Protein AF-A0A7K3XDJ8-F1 (afdb_monomer)

Solvent-accessible surface area (backbone atoms only — not comparable to full-atom values): 9361 Å² total; per-residue (Å²): 143,84,86,84,84,82,83,82,84,80,83,82,81,81,79,80,79,79,81,78,76,81,73,59,40,68,45,70,55,95,87,50,70,37,35,38,36,49,30,76,52,29,41,38,32,32,30,33,41,32,58,22,34,58,41,41,23,57,63,93,44,73,53,40,24,39,72,94,77,34,94,82,39,12,32,39,69,45,68,34,64,54,85,82,65,64,77,69,74,61,49,50,60,50,60,35,70,29,53,75,50,76,59,74,43,35,42,35,31,32,35,57,78,30,80,86,81,25,35,28,46,36,41,35,41,30,65,72,47,76,66,36,72,47,76,47,79,46,81,40,78,72,48,100,62,93,75,91,74,39,88,36,77,50,72,35,59,119

Mean predicted aligned error: 8.78 Å

Foldseek 3Di:
DDDDDDDDDDDDDPDPDPPPPPQWFWDADPPFRKIWTDFAQWIWIFHLFLRFTQFIDRNPDTFKDHCVRDVPTGKHKDKPDCVLPPPDGDRQNGGDGFDWDGDGQKIKTKGDQDPSSQWIKIWIWGCPHHVDIDIDIDIDRNDPDDDDIDIDMDTHGD

Nearest PDB structures (foldseek):
  6cvm-assembly1_A  TM=4.993E-01  e=1.603E-02  Escherichia coli K-12
  3dym-assembly1_B  TM=5.331E-01  e=4.931E-02  Escherichia coli K-12
  3vd9-assembly1_A  TM=5.195E-01  e=4.674E-02  Escherichia coli
  3sep-assembly1_A  TM=5.136E-01  e=7.565E-02  Escherichia coli K-12
  3iap-assembly1_C  TM=4.765E-01  e=1.292E-01  Escherichia coli K-12

Structure (mmCIF, N/CA/C/O backbone):
data_AF-A0A7K3XDJ8-F1
#
_entry.id   AF-A0A7K3XDJ8-F1
#
loop_
_atom_site.group_PDB
_atom_site.id
_atom_site.type_symbol
_atom_site.label_atom_id
_atom_site.label_alt_id
_atom_site.label_comp_id
_atom_site.label_asym_id
_atom_site.label_entity_id
_atom_site.label_seq_id
_atom_site.pdbx_PDB_ins_code
_atom_site.Cartn_x
_atom_site.Cartn_y
_atom_site.Cartn_z
_atom_site.occupancy
_atom_site.B_iso_or_equiv
_atom_site.auth_seq_id
_atom_site.auth_comp_id
_atom_site.auth_asym_id
_atom_site.auth_atom_id
_atom_site.pdbx_PDB_model_num
ATOM 1 N N . MET A 1 1 ? -32.499 33.609 75.376 1.00 44.97 1 MET A N 1
ATOM 2 C CA . MET A 1 1 ? -32.600 34.491 74.194 1.00 44.97 1 MET A CA 1
ATOM 3 C C . MET A 1 1 ? -31.195 34.717 73.648 1.00 44.97 1 MET A C 1
ATOM 5 O O . MET A 1 1 ? -30.439 35.431 74.283 1.00 44.97 1 MET A O 1
ATOM 9 N N . SER A 1 2 ? -30.808 34.025 72.572 1.00 40.22 2 SER A N 1
ATOM 10 C CA . SER A 1 2 ? -29.889 34.506 71.520 1.00 40.22 2 SER A CA 1
ATOM 11 C C . SER A 1 2 ? -29.535 33.344 70.582 1.00 40.22 2 SER A C 1
ATOM 13 O O . SER A 1 2 ? -29.258 32.230 71.023 1.00 40.22 2 SER A O 1
ATOM 15 N N . ASN A 1 3 ? -29.642 33.627 69.289 1.00 42.06 3 ASN A N 1
ATOM 16 C CA . ASN A 1 3 ? -29.770 32.711 68.163 1.00 42.06 3 ASN A CA 1
ATOM 17 C C . ASN A 1 3 ? -28.442 32.057 67.757 1.00 42.06 3 ASN A C 1
ATOM 19 O O . ASN A 1 3 ? -27.427 32.737 67.637 1.00 42.06 3 ASN A O 1
ATOM 23 N N . LYS A 1 4 ? -28.472 30.763 67.413 1.00 41.00 4 LYS A N 1
ATOM 24 C CA . LYS A 1 4 ? -27.427 30.134 66.591 1.00 41.00 4 LYS A CA 1
ATOM 25 C C . LYS A 1 4 ? -27.949 29.959 65.166 1.00 41.00 4 LYS A C 1
ATOM 27 O O . LYS A 1 4 ? -28.780 29.099 64.893 1.00 41.00 4 LYS A O 1
ATOM 32 N N . LEU A 1 5 ? -27.461 30.830 64.290 1.00 39.78 5 LEU A N 1
ATOM 33 C CA . LEU A 1 5 ? -27.703 30.861 62.852 1.00 39.78 5 LEU A CA 1
ATOM 34 C C . LEU A 1 5 ? -27.012 29.647 62.200 1.00 39.78 5 LEU A C 1
ATOM 36 O O . LEU A 1 5 ? -25.795 29.499 62.304 1.00 39.78 5 LEU A O 1
ATOM 40 N N . ARG A 1 6 ? -27.776 28.754 61.562 1.00 43.88 6 ARG A N 1
ATOM 41 C CA . ARG A 1 6 ? -27.241 27.649 60.750 1.00 43.88 6 ARG A CA 1
ATOM 42 C C . ARG A 1 6 ? -27.014 28.154 59.324 1.00 43.88 6 ARG A C 1
ATOM 44 O O . ARG A 1 6 ? -27.975 28.450 58.625 1.00 43.88 6 ARG A O 1
ATOM 51 N N . PHE A 1 7 ? -25.755 28.240 58.903 1.00 39.50 7 PHE A N 1
ATOM 52 C CA . PHE A 1 7 ? -25.380 28.440 57.502 1.00 39.50 7 PHE A CA 1
ATOM 53 C C . PHE A 1 7 ? -25.383 27.080 56.787 1.00 39.50 7 PHE A C 1
ATOM 55 O O . PHE A 1 7 ? -24.564 26.217 57.095 1.00 39.50 7 PHE A O 1
ATOM 62 N N . CYS A 1 8 ? -26.302 26.883 55.841 1.00 40.94 8 CYS A N 1
ATOM 63 C CA . CYS A 1 8 ? -26.241 25.786 54.876 1.00 40.94 8 CYS A CA 1
ATOM 64 C C . CYS A 1 8 ? -25.467 26.270 53.645 1.00 40.94 8 CYS A C 1
ATOM 66 O O . CYS A 1 8 ? -25.966 27.094 52.884 1.00 40.94 8 CYS A O 1
ATOM 68 N N . PHE A 1 9 ? -24.245 25.771 53.457 1.00 37.12 9 PHE A N 1
ATOM 69 C CA . PHE A 1 9 ? -23.498 25.931 52.210 1.00 37.12 9 PHE A CA 1
ATOM 70 C C . PHE A 1 9 ? -24.034 24.920 51.189 1.00 37.12 9 PHE A C 1
ATOM 72 O O . PHE A 1 9 ? -23.857 23.715 51.355 1.00 37.12 9 PHE A O 1
ATOM 79 N N . VAL A 1 10 ? -24.703 25.405 50.144 1.00 45.12 10 VAL A N 1
ATOM 80 C CA . VAL A 1 10 ? -25.044 24.608 48.960 1.00 45.12 10 VAL A CA 1
ATOM 81 C C . VAL A 1 10 ? -23.871 24.732 47.991 1.00 45.12 10 VAL A C 1
ATOM 83 O O . VAL A 1 10 ? -23.624 25.808 47.451 1.00 45.12 10 VAL A O 1
ATOM 86 N N . TYR A 1 11 ? -23.117 23.650 47.800 1.00 41.31 11 TYR A N 1
ATOM 87 C CA . TYR A 1 11 ? -22.079 23.580 46.773 1.00 41.31 11 TYR A CA 1
ATOM 88 C C . TYR A 1 11 ? -22.735 23.322 45.413 1.00 41.31 11 TYR A C 1
ATOM 90 O O . TYR A 1 11 ? -23.277 22.246 45.172 1.00 41.31 11 TYR A O 1
ATOM 98 N N . PHE A 1 12 ? -22.690 24.315 44.526 1.00 43.41 12 PHE A N 1
ATOM 99 C CA . PHE A 1 12 ? -23.047 24.155 43.120 1.00 43.41 12 PHE A CA 1
ATOM 100 C C . PHE A 1 12 ? -21.806 23.657 42.368 1.00 43.41 12 PHE A C 1
ATOM 102 O O . PHE A 1 12 ? -20.877 24.422 42.110 1.00 43.41 12 PHE A O 1
ATOM 109 N N . LEU A 1 13 ? -21.754 22.355 42.079 1.00 44.47 13 LEU A N 1
ATOM 110 C CA . LEU A 1 13 ? -20.690 21.749 41.281 1.00 44.47 13 LEU A CA 1
ATOM 111 C C . LEU A 1 13 ? -20.993 22.015 39.794 1.00 44.47 13 LEU A C 1
ATOM 113 O O . LEU A 1 13 ? -21.794 21.313 39.183 1.00 44.47 13 LEU A O 1
ATOM 117 N N . MET A 1 14 ? -20.377 23.043 39.204 1.00 49.28 14 MET A N 1
ATOM 118 C CA . MET A 1 14 ? -20.312 23.159 37.743 1.00 49.28 14 MET A CA 1
ATOM 119 C C . MET A 1 14 ? -19.322 22.111 37.229 1.00 49.28 14 MET A C 1
ATOM 121 O O . MET A 1 14 ? -18.109 22.300 37.297 1.00 49.28 14 MET A O 1
ATOM 125 N N . GLY A 1 15 ? -19.844 20.985 36.746 1.00 48.09 15 GLY A N 1
ATOM 126 C CA . GLY A 1 15 ? -19.065 20.022 35.978 1.00 48.09 15 GLY A CA 1
ATOM 127 C C . GLY A 1 15 ? -18.691 20.636 34.633 1.00 48.09 15 GLY A C 1
ATOM 128 O O . GLY A 1 15 ? -19.537 20.765 33.754 1.00 48.09 15 GLY A O 1
ATOM 129 N N . VAL A 1 16 ? -17.429 21.031 34.478 1.00 50.38 16 VAL A N 1
ATOM 130 C CA . VAL A 1 16 ? -16.857 21.355 33.170 1.00 50.38 16 VAL A CA 1
ATOM 131 C C . VAL A 1 16 ? -16.586 20.025 32.473 1.00 50.38 16 VAL A C 1
ATOM 133 O O . VAL A 1 16 ? -15.590 19.362 32.753 1.00 50.38 16 VAL A O 1
ATOM 136 N N . THR A 1 17 ? -17.491 19.591 31.599 1.00 53.81 17 THR A N 1
ATOM 137 C CA . THR A 1 17 ? -17.198 18.505 30.663 1.00 53.81 17 THR A CA 1
ATOM 138 C C . THR A 1 17 ? -16.262 19.056 29.596 1.00 53.81 17 THR A C 1
ATOM 140 O O . THR A 1 17 ? -16.665 19.797 28.701 1.00 53.81 17 THR A O 1
ATOM 143 N N . ALA A 1 18 ? -14.975 18.733 29.714 1.00 45.88 18 ALA A N 1
ATOM 144 C CA . ALA A 1 18 ? -14.034 18.944 28.629 1.00 45.88 18 ALA A CA 1
ATOM 145 C C . ALA A 1 18 ? -14.466 18.051 27.456 1.00 45.88 18 ALA A C 1
ATOM 147 O O . ALA A 1 18 ? -14.318 16.831 27.513 1.00 45.88 18 ALA A O 1
ATOM 148 N N . LEU A 1 19 ? -15.033 18.648 26.405 1.00 43.44 19 LEU A N 1
ATOM 149 C CA . LEU A 1 19 ? -15.117 17.988 25.108 1.00 43.44 19 LEU A CA 1
ATOM 150 C C . LEU A 1 19 ? -13.685 17.849 24.581 1.00 43.44 19 LEU A C 1
ATOM 152 O O . LEU A 1 19 ? -13.137 18.773 23.984 1.00 43.44 19 LEU A O 1
ATOM 156 N N . CYS A 1 20 ? -13.060 16.702 24.837 1.00 40.31 20 CYS A N 1
ATOM 157 C CA . CYS A 1 20 ? -11.871 16.286 24.109 1.00 40.31 20 CYS A CA 1
ATOM 158 C C . CYS A 1 20 ? -12.301 15.994 22.669 1.00 40.31 20 CYS A C 1
ATOM 160 O O . CYS A 1 20 ? -12.801 14.916 22.361 1.00 40.31 20 CYS A O 1
ATOM 162 N N . THR A 1 21 ? -12.155 16.973 21.782 1.00 45.91 21 THR A N 1
ATOM 163 C CA . THR A 1 21 ? -12.226 16.725 20.344 1.00 45.91 21 THR A CA 1
ATOM 164 C C . THR A 1 21 ? -11.010 15.881 19.970 1.00 45.91 21 THR A C 1
ATOM 166 O O . THR A 1 21 ? -9.901 16.409 19.885 1.00 45.91 21 THR A O 1
ATOM 169 N N . ASN A 1 22 ? -11.198 14.572 19.787 1.00 54.44 22 ASN A N 1
ATOM 170 C CA . ASN A 1 22 ? -10.190 13.713 19.171 1.00 54.44 22 ASN A CA 1
ATOM 171 C C . ASN A 1 22 ? -10.038 14.160 17.716 1.00 54.44 22 ASN A C 1
ATOM 173 O O . ASN A 1 22 ? -10.815 13.774 16.847 1.00 54.44 22 ASN A O 1
ATOM 177 N N . THR A 1 23 ? -9.075 15.037 17.446 1.00 61.38 23 THR A N 1
ATOM 178 C CA . THR A 1 23 ? -8.699 15.351 16.071 1.00 61.38 23 THR A CA 1
ATOM 179 C C . THR A 1 23 ? -8.008 14.123 15.496 1.00 61.38 23 THR A C 1
ATOM 181 O O . THR A 1 23 ? -6.943 13.734 15.978 1.00 61.38 23 THR A O 1
ATOM 184 N N . ALA A 1 24 ? -8.631 13.514 14.491 1.00 73.88 24 ALA A N 1
ATOM 185 C CA . ALA A 1 24 ? -8.078 12.392 13.751 1.00 73.88 24 ALA A CA 1
ATOM 186 C C . ALA A 1 24 ? -6.694 12.774 13.203 1.00 73.88 24 ALA A C 1
ATOM 188 O O . ALA A 1 24 ? -6.551 13.731 12.439 1.00 73.88 24 ALA A O 1
ATOM 189 N N . THR A 1 25 ? -5.661 12.066 13.646 1.00 80.75 25 THR A N 1
ATOM 190 C CA . THR A 1 25 ? -4.266 12.278 13.247 1.00 80.75 25 THR A CA 1
ATOM 191 C C . THR A 1 25 ? -3.574 10.928 13.153 1.00 80.75 25 THR A C 1
ATOM 193 O O . THR A 1 25 ? -4.046 9.945 13.725 1.00 80.75 25 THR A O 1
ATOM 196 N N . PHE A 1 26 ? -2.466 10.878 12.421 1.00 81.19 26 PHE A N 1
ATOM 197 C CA . PHE A 1 26 ? -1.603 9.704 12.424 1.00 81.19 26 PHE A CA 1
ATOM 198 C C . PHE A 1 26 ? -0.730 9.700 13.689 1.00 81.19 26 PHE A C 1
ATOM 200 O O . PHE A 1 26 ? -0.095 10.704 14.019 1.00 81.19 26 PHE A O 1
ATOM 207 N N . GLY A 1 27 ? -0.686 8.575 14.394 1.00 79.19 27 GLY A N 1
ATOM 208 C CA . GLY A 1 27 ? 0.303 8.283 15.432 1.00 79.19 27 GLY A CA 1
ATOM 209 C C . GLY A 1 27 ? 1.340 7.285 14.919 1.00 79.19 27 GLY A C 1
ATOM 210 O O . GLY A 1 27 ? 1.045 6.526 14.001 1.00 79.19 27 GLY A O 1
ATOM 211 N N . SER A 1 28 ? 2.538 7.266 15.508 1.00 75.94 28 SER A N 1
ATOM 212 C CA . SER A 1 28 ? 3.545 6.226 15.255 1.00 75.94 28 SER A CA 1
ATOM 213 C C . SER A 1 28 ? 3.885 5.455 16.532 1.00 75.94 28 SER A C 1
ATOM 215 O O . SER A 1 28 ? 3.997 6.048 17.612 1.00 75.94 28 SER A O 1
ATOM 217 N N . ASP A 1 29 ? 4.056 4.135 16.418 1.00 65.19 29 ASP A N 1
ATOM 218 C CA . ASP A 1 29 ? 4.655 3.329 17.489 1.00 65.19 29 ASP A CA 1
ATOM 219 C C . ASP A 1 29 ? 6.180 3.562 17.509 1.00 65.19 29 ASP A C 1
ATOM 221 O O . ASP A 1 29 ? 6.821 3.795 16.486 1.00 65.19 29 ASP A O 1
ATOM 225 N N . LYS A 1 30 ? 6.787 3.538 18.698 1.00 52.47 30 LYS A N 1
ATOM 226 C CA . LYS A 1 30 ? 8.228 3.755 18.894 1.00 52.47 30 LYS A CA 1
ATOM 227 C C . LYS A 1 30 ? 9.073 2.506 18.632 1.00 52.47 30 LYS A C 1
ATOM 229 O O . LYS A 1 30 ? 10.297 2.604 18.671 1.00 52.47 30 LYS A O 1
ATOM 234 N N . THR A 1 31 ? 8.453 1.342 18.439 1.00 54.06 31 THR A N 1
ATOM 235 C CA . THR A 1 31 ? 9.156 0.047 18.390 1.00 54.06 31 THR A CA 1
ATOM 236 C C . THR A 1 31 ? 9.222 -0.584 16.996 1.00 54.06 31 THR A C 1
ATOM 238 O O . THR A 1 31 ? 10.155 -1.335 16.720 1.00 54.06 31 THR A O 1
ATOM 241 N N . THR A 1 32 ? 8.304 -0.224 16.099 1.00 59.44 32 THR A N 1
ATOM 242 C CA . THR A 1 32 ? 8.274 -0.558 14.662 1.00 59.44 32 THR A CA 1
ATOM 243 C C . THR A 1 32 ? 7.726 0.657 13.903 1.00 59.44 32 THR A C 1
ATOM 245 O O . THR A 1 32 ? 6.921 1.384 14.486 1.00 59.44 32 THR A O 1
ATOM 248 N N . PRO A 1 33 ? 8.138 0.936 12.647 1.00 84.19 33 PRO A N 1
ATOM 249 C CA . PRO A 1 33 ? 7.639 2.084 11.888 1.00 84.19 33 PRO A CA 1
ATOM 250 C C . PRO A 1 33 ? 6.223 1.799 11.356 1.00 84.19 33 PRO A C 1
ATOM 252 O O . PRO A 1 33 ? 5.968 1.758 10.153 1.00 84.19 33 PRO A O 1
ATOM 255 N N . GLU A 1 34 ? 5.303 1.537 12.278 1.00 93.56 34 GLU A N 1
ATOM 256 C CA . GLU A 1 34 ? 3.876 1.393 12.050 1.00 93.56 34 GLU A CA 1
ATOM 257 C C . GLU A 1 34 ? 3.180 2.709 12.386 1.00 93.56 34 GLU A C 1
ATOM 259 O O . GLU A 1 34 ? 3.476 3.367 13.388 1.00 93.56 34 GLU A O 1
ATOM 264 N N . PHE A 1 35 ? 2.235 3.076 11.530 1.00 94.94 35 PHE A N 1
ATOM 265 C CA . PHE A 1 35 ? 1.453 4.293 11.630 1.00 94.94 35 PHE A CA 1
ATOM 266 C C . PHE A 1 35 ? -0.004 3.925 11.827 1.00 94.94 35 PHE A C 1
ATOM 268 O O . PHE A 1 35 ? -0.584 3.204 11.016 1.00 94.94 35 PHE A O 1
ATOM 275 N N . GLU A 1 36 ? -0.591 4.426 12.902 1.00 94.75 36 GLU A N 1
ATOM 276 C CA . GLU A 1 36 ? -1.986 4.196 13.246 1.00 94.75 36 GLU A CA 1
ATOM 277 C C . GLU A 1 36 ? -2.802 5.455 12.979 1.00 94.75 36 GLU A C 1
ATOM 279 O O . GLU A 1 36 ? -2.364 6.571 13.266 1.00 94.75 36 GLU A O 1
ATOM 284 N N . VAL A 1 37 ? -4.003 5.274 12.444 1.00 92.94 37 VAL A N 1
ATOM 285 C CA . VAL A 1 37 ? -4.971 6.346 12.253 1.00 92.94 37 VAL A CA 1
ATOM 286 C C . VAL A 1 37 ? -6.335 5.949 12.782 1.00 92.94 37 VAL A C 1
ATOM 288 O O . VAL A 1 37 ? -6.827 4.850 12.529 1.00 92.94 37 VAL A O 1
ATOM 291 N N . LEU A 1 38 ? -6.939 6.896 13.496 1.00 94.00 38 LEU A N 1
ATOM 292 C CA . LEU A 1 38 ? -8.279 6.809 14.060 1.00 94.00 38 LEU A CA 1
ATOM 293 C C . LEU A 1 38 ? -9.176 7.816 13.336 1.00 94.00 38 LEU A C 1
ATOM 295 O O . LEU A 1 38 ? -8.876 9.011 13.349 1.00 94.00 38 LEU A O 1
ATOM 299 N N . SER A 1 39 ? -10.264 7.360 12.714 1.00 94.12 39 SER A N 1
ATOM 300 C CA . SER A 1 39 ? -11.273 8.236 12.097 1.00 94.12 39 SER A CA 1
ATOM 301 C C . SER A 1 39 ? -12.674 7.664 12.296 1.00 94.12 39 SER A C 1
ATOM 303 O O . SER A 1 39 ? -13.054 6.716 11.614 1.00 94.12 39 SER A O 1
ATOM 305 N N . GLY A 1 40 ? -13.436 8.246 13.227 1.00 94.50 40 GLY A N 1
ATOM 306 C CA . GLY A 1 40 ? -14.718 7.695 13.677 1.00 94.50 40 GLY A CA 1
ATOM 307 C C . GLY A 1 40 ? -14.541 6.286 14.255 1.00 94.50 40 GLY A C 1
ATOM 308 O O . GLY A 1 40 ? -13.760 6.101 15.185 1.00 94.50 40 GLY A O 1
ATOM 309 N N . ASP A 1 41 ? -15.224 5.306 13.673 1.00 96.38 41 ASP A N 1
ATOM 310 C CA . ASP A 1 41 ? -15.150 3.882 14.011 1.00 96.38 41 ASP A CA 1
ATOM 311 C C . ASP A 1 41 ? -13.995 3.154 13.299 1.00 96.38 41 ASP A C 1
ATOM 313 O O . ASP A 1 41 ? -13.814 1.952 13.495 1.00 96.38 41 ASP A O 1
ATOM 317 N N . ILE A 1 42 ? -13.232 3.836 12.437 1.00 97.12 42 ILE A N 1
ATOM 318 C CA . ILE A 1 42 ? -12.104 3.229 11.725 1.00 97.12 42 ILE A CA 1
ATOM 319 C C . ILE A 1 42 ? -10.830 3.294 12.561 1.00 97.12 42 ILE A C 1
ATOM 321 O O . ILE A 1 42 ? -10.411 4.375 12.984 1.00 97.12 42 ILE A O 1
ATOM 325 N N . VAL A 1 43 ? -10.154 2.148 12.662 1.00 97.06 43 VAL A N 1
ATOM 326 C CA . VAL A 1 43 ? -8.742 2.047 13.054 1.00 97.06 43 VAL A CA 1
ATOM 327 C C . VAL A 1 43 ? -7.970 1.415 11.902 1.00 97.06 43 VAL A C 1
ATOM 329 O O . VAL A 1 43 ? -8.211 0.259 11.561 1.00 97.06 43 VAL A O 1
ATOM 332 N N . MET A 1 44 ? -7.039 2.145 11.291 1.00 97.75 44 MET A N 1
ATOM 333 C CA . MET A 1 44 ? -6.167 1.609 10.239 1.00 97.75 44 MET A CA 1
ATOM 334 C C . MET A 1 44 ? -4.711 1.668 10.690 1.00 97.75 44 MET A C 1
ATOM 336 O O . MET A 1 44 ? -4.272 2.678 11.237 1.00 97.75 44 MET A O 1
ATOM 340 N N . LYS A 1 45 ? -3.957 0.597 10.427 1.00 97.62 45 LYS A N 1
ATOM 341 C CA . LYS A 1 45 ? -2.513 0.530 10.669 1.00 97.62 45 LYS A CA 1
ATOM 342 C C . LYS A 1 45 ? -1.759 0.302 9.372 1.00 97.62 45 LYS A C 1
ATOM 344 O O . LYS A 1 45 ? -2.120 -0.577 8.587 1.00 97.62 45 LYS A O 1
ATOM 349 N N . ILE A 1 46 ? -0.699 1.073 9.168 1.00 98.00 46 ILE A N 1
ATOM 350 C CA . ILE A 1 46 ? 0.115 1.067 7.954 1.00 98.00 46 ILE A CA 1
ATOM 351 C C . ILE A 1 46 ? 1.574 0.862 8.353 1.00 98.00 46 ILE A C 1
ATOM 353 O O . ILE A 1 46 ? 2.112 1.627 9.147 1.00 98.00 46 ILE A O 1
ATOM 357 N N . SER A 1 47 ? 2.227 -0.150 7.794 1.00 97.06 47 SER A N 1
ATOM 358 C CA . SER A 1 47 ? 3.663 -0.365 7.969 1.00 97.06 47 SER A CA 1
ATOM 359 C C . SER A 1 47 ? 4.452 0.475 6.968 1.00 97.06 47 SER A C 1
ATOM 361 O O . SER A 1 47 ? 4.108 0.498 5.786 1.00 97.06 47 SER A O 1
ATOM 363 N N . ALA A 1 48 ? 5.549 1.102 7.400 1.00 96.56 48 ALA A N 1
ATOM 364 C CA . ALA A 1 48 ? 6.506 1.713 6.478 1.00 96.56 48 ALA A CA 1
ATOM 365 C C . ALA A 1 48 ? 7.141 0.687 5.527 1.00 96.56 48 ALA A C 1
ATOM 367 O O . ALA A 1 48 ? 7.584 1.059 4.444 1.00 96.56 48 ALA A O 1
ATOM 368 N N . SER A 1 49 ? 7.161 -0.604 5.877 1.00 96.25 49 SER A N 1
ATOM 369 C CA . SER A 1 49 ? 7.574 -1.666 4.958 1.00 96.25 49 SER A CA 1
ATOM 370 C C . SER A 1 49 ? 6.553 -1.807 3.830 1.00 96.25 49 SER A C 1
ATOM 372 O O . SER A 1 49 ? 5.417 -2.240 4.037 1.00 96.25 49 SER A O 1
ATOM 374 N N . GLY A 1 50 ? 6.952 -1.386 2.630 1.00 96.62 50 GLY A N 1
ATOM 375 C CA . GLY A 1 50 ? 6.111 -1.402 1.438 1.00 96.62 50 GLY A CA 1
ATOM 376 C C . GLY A 1 50 ? 4.933 -0.433 1.460 1.00 96.62 50 GLY A C 1
ATOM 377 O O . GLY A 1 50 ? 4.136 -0.455 0.525 1.00 96.62 50 GLY A O 1
ATOM 378 N N . GLY A 1 51 ? 4.743 0.360 2.520 1.00 97.31 51 GLY A N 1
ATOM 379 C CA . GLY A 1 51 ? 3.494 1.089 2.750 1.00 97.31 51 GLY A CA 1
ATOM 380 C C . GLY A 1 51 ? 2.271 0.166 2.757 1.00 97.31 51 GLY A C 1
ATOM 381 O O . GLY A 1 51 ? 1.276 0.450 2.084 1.00 97.31 51 GLY A O 1
ATOM 382 N N . ARG A 1 52 ? 2.387 -0.998 3.411 1.00 97.94 52 ARG A N 1
ATOM 383 C CA . ARG A 1 52 ? 1.335 -2.023 3.488 1.00 97.94 52 ARG A CA 1
ATOM 384 C C . ARG A 1 52 ? 0.333 -1.668 4.582 1.00 97.94 52 ARG A C 1
ATOM 386 O O . ARG A 1 52 ? 0.730 -1.391 5.711 1.00 97.94 52 ARG A O 1
ATOM 393 N N . ILE A 1 53 ? -0.962 -1.746 4.281 1.00 98.38 53 ILE A N 1
ATOM 394 C CA . ILE A 1 53 ? -2.007 -1.695 5.309 1.00 98.38 53 ILE A CA 1
ATOM 395 C C . ILE A 1 53 ? -2.031 -3.059 5.993 1.00 98.38 53 ILE A C 1
ATOM 397 O O . ILE A 1 53 ? -2.343 -4.069 5.362 1.00 98.38 53 ILE A O 1
ATOM 401 N N . ILE A 1 54 ? -1.664 -3.090 7.269 1.00 97.69 54 ILE A N 1
ATOM 402 C CA . ILE A 1 54 ? -1.510 -4.325 8.051 1.00 97.69 54 ILE A CA 1
ATOM 403 C C . ILE A 1 54 ? -2.733 -4.627 8.925 1.00 97.69 54 ILE A C 1
ATOM 405 O O . ILE A 1 54 ? -2.930 -5.771 9.315 1.00 97.69 54 ILE A O 1
ATOM 409 N N . SER A 1 55 ? -3.573 -3.626 9.196 1.00 97.75 55 SER A N 1
ATOM 410 C CA . SER A 1 55 ? -4.852 -3.781 9.897 1.00 97.75 55 SER A CA 1
ATOM 411 C C . SER A 1 55 ? -5.829 -2.707 9.429 1.00 97.75 55 SER A C 1
ATOM 413 O O . SER A 1 55 ? -5.436 -1.557 9.206 1.00 97.75 55 SER A O 1
ATOM 415 N N . PHE A 1 56 ? -7.095 -3.084 9.267 1.00 98.00 56 PHE A N 1
ATOM 416 C CA . PHE A 1 56 ? -8.194 -2.163 9.017 1.00 98.00 56 PHE A CA 1
ATOM 417 C C . PHE A 1 56 ? -9.430 -2.656 9.765 1.00 98.00 56 PHE A C 1
ATOM 419 O O . PHE A 1 56 ? -10.077 -3.629 9.371 1.00 98.00 56 PHE A O 1
ATOM 426 N N . LYS A 1 57 ? -9.759 -1.961 10.851 1.00 98.19 57 LYS A N 1
ATOM 427 C CA . LYS A 1 57 ? -10.911 -2.262 11.690 1.00 98.19 57 LYS A CA 1
ATOM 428 C C . LYS A 1 57 ? -12.028 -1.263 11.472 1.00 98.19 57 LYS A C 1
ATOM 430 O O . LYS A 1 57 ? -11.770 -0.070 11.317 1.00 98.19 57 LYS A O 1
ATOM 435 N N . TYR A 1 58 ? -13.256 -1.763 11.536 1.00 97.00 58 TYR A N 1
ATOM 436 C CA . TYR A 1 58 ? -14.461 -0.957 11.689 1.00 97.00 58 TYR A CA 1
ATOM 437 C C . TYR A 1 58 ? -15.161 -1.367 12.991 1.00 97.00 58 TYR A C 1
ATOM 439 O O . TYR A 1 58 ? -15.598 -2.514 13.143 1.00 97.00 58 TYR A O 1
ATOM 447 N N . GLY A 1 59 ? -15.194 -0.455 13.963 1.00 96.19 59 GLY A N 1
ATOM 448 C CA . GLY A 1 59 ? -15.471 -0.781 15.359 1.00 96.19 59 GLY A CA 1
ATOM 449 C C . GLY A 1 59 ? -14.453 -1.799 15.886 1.00 96.19 59 GLY A C 1
ATOM 450 O O . GLY A 1 59 ? -13.245 -1.630 15.737 1.00 96.19 59 GLY A O 1
ATOM 451 N N . GLU A 1 60 ? -14.943 -2.904 16.448 1.00 95.62 60 GLU A N 1
ATOM 452 C CA . GLU A 1 60 ? -14.102 -3.984 16.992 1.00 95.62 60 GLU A CA 1
ATOM 453 C C . GLU A 1 60 ? -13.731 -5.066 15.959 1.00 95.62 60 GLU A C 1
ATOM 455 O O . GLU A 1 60 ? -13.017 -6.017 16.280 1.00 95.62 60 GLU A O 1
ATOM 460 N N . THR A 1 61 ? -14.224 -4.959 14.720 1.00 97.38 61 THR A N 1
ATOM 461 C CA . THR A 1 61 ? -14.078 -6.016 13.707 1.00 97.38 61 THR A CA 1
ATOM 462 C C . THR A 1 61 ? -12.879 -5.749 12.810 1.00 97.38 61 THR A 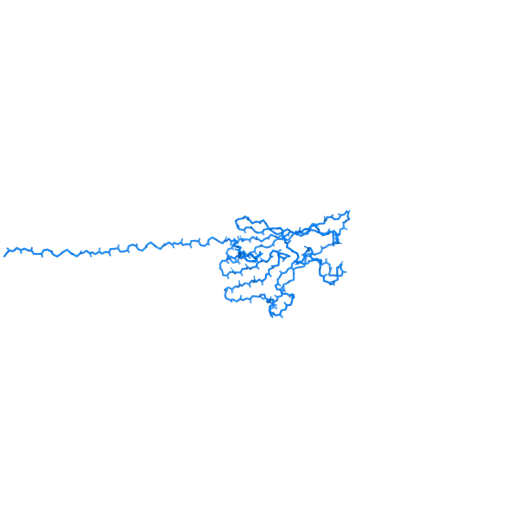C 1
ATOM 464 O O . THR A 1 61 ? -12.846 -4.727 12.130 1.00 97.38 61 THR A O 1
ATOM 467 N N . GLU A 1 62 ? -11.928 -6.683 12.771 1.00 97.94 62 GLU A N 1
ATOM 468 C CA . GLU A 1 62 ? -10.854 -6.702 11.773 1.00 97.94 62 GLU A CA 1
ATOM 469 C C . GLU A 1 62 ? -11.387 -7.199 10.426 1.00 97.94 62 GLU A C 1
ATOM 471 O O . GLU A 1 62 ? -12.063 -8.225 10.362 1.00 97.94 62 GLU A O 1
ATOM 476 N N . ILE A 1 63 ? -11.095 -6.453 9.361 1.00 97.75 63 ILE A N 1
ATOM 477 C CA . ILE A 1 63 ? -11.573 -6.752 8.005 1.00 97.75 63 ILE A CA 1
ATOM 478 C C . ILE A 1 63 ? -10.480 -7.436 7.177 1.00 97.75 63 ILE A C 1
ATOM 480 O O . ILE A 1 63 ? -10.795 -8.171 6.243 1.00 97.75 63 ILE A O 1
ATOM 484 N N . LEU A 1 64 ? -9.202 -7.207 7.494 1.00 98.19 64 LEU A N 1
ATOM 485 C CA . LEU A 1 64 ? -8.089 -7.769 6.733 1.00 98.19 64 LEU A CA 1
ATOM 486 C C . LEU A 1 64 ? -7.605 -9.083 7.338 1.00 98.19 64 LEU A C 1
ATOM 488 O O . LEU A 1 64 ? -7.458 -9.196 8.554 1.00 98.19 64 LEU A O 1
ATOM 492 N N . THR A 1 65 ? -7.246 -10.043 6.485 1.00 98.00 65 THR A N 1
ATOM 493 C CA . THR A 1 65 ? -6.478 -11.223 6.910 1.00 98.00 65 THR A CA 1
ATOM 494 C C . THR A 1 65 ? -5.207 -10.763 7.618 1.00 98.00 65 THR A C 1
ATOM 496 O O . THR A 1 65 ? -4.502 -9.891 7.096 1.00 98.00 65 THR A O 1
ATOM 499 N N . GLN A 1 66 ? -4.907 -11.344 8.781 1.00 96.88 66 GLN A N 1
ATOM 500 C CA . GLN A 1 66 ? -3.755 -10.971 9.604 1.00 96.88 66 GLN A CA 1
ATOM 501 C C . GLN A 1 66 ? -2.518 -11.833 9.314 1.00 96.88 66 GLN A C 1
ATOM 503 O O . GLN A 1 66 ? -2.596 -12.927 8.752 1.00 96.88 66 GLN A O 1
ATOM 508 N N . SER A 1 67 ? -1.343 -11.355 9.730 1.00 94.75 67 SER A N 1
ATOM 509 C CA . SER A 1 67 ? -0.060 -12.053 9.530 1.00 94.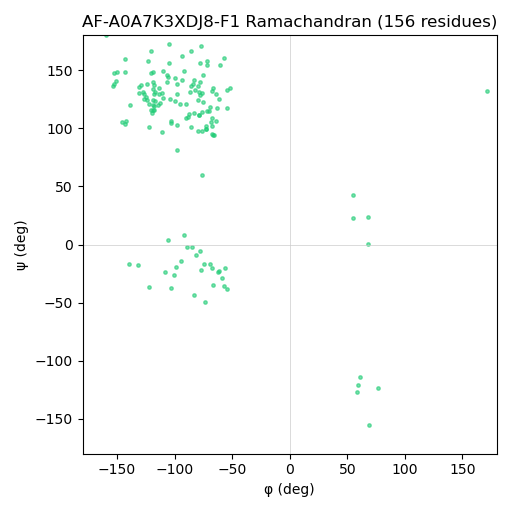75 67 SER A CA 1
ATOM 510 C C . SER A 1 67 ? 0.023 -13.414 10.226 1.00 94.75 67 SER A C 1
ATOM 512 O O . SER A 1 67 ? 0.781 -14.282 9.799 1.00 94.75 67 SER A O 1
ATOM 514 N N . SER A 1 68 ? -0.775 -13.627 11.275 1.00 95.06 68 SER A N 1
ATOM 515 C CA . SER A 1 68 ? -0.927 -14.923 11.942 1.00 95.06 68 SER A CA 1
ATOM 516 C C . SER A 1 68 ? -1.659 -15.967 11.093 1.00 95.06 68 SER A C 1
ATOM 518 O O . SER A 1 68 ? -1.601 -17.150 11.417 1.00 95.06 68 SER A O 1
ATOM 520 N N . GLU A 1 69 ? -2.366 -15.543 10.045 1.00 94.69 69 GLU A N 1
ATOM 521 C CA . GLU A 1 69 ? -3.193 -16.405 9.196 1.00 94.69 69 GLU A CA 1
ATOM 522 C C . GLU A 1 69 ? -2.518 -16.717 7.855 1.00 94.69 69 GLU A C 1
ATOM 524 O O . GLU A 1 69 ? -2.634 -17.835 7.354 1.00 94.69 69 GLU A O 1
ATOM 529 N N . HIS A 1 70 ? -1.801 -15.752 7.264 1.00 93.44 70 HIS A N 1
ATOM 530 C CA . HIS A 1 70 ? -1.157 -15.922 5.960 1.00 93.44 70 HIS A CA 1
ATOM 531 C C . HIS A 1 70 ? 0.089 -15.034 5.794 1.00 93.44 70 HIS A C 1
ATOM 533 O O . HIS A 1 70 ? 0.131 -13.907 6.277 1.00 93.44 70 HIS A O 1
ATOM 539 N N . GLU A 1 71 ? 1.099 -15.500 5.049 1.00 89.44 71 GLU A N 1
ATOM 540 C CA . GLU A 1 71 ? 2.327 -14.720 4.790 1.00 89.44 71 GLU A CA 1
ATOM 541 C C . GLU A 1 71 ? 2.067 -13.469 3.930 1.00 89.44 71 GLU A C 1
ATOM 543 O O . GLU A 1 71 ? 2.644 -12.403 4.144 1.00 89.44 71 GLU A O 1
ATOM 548 N N . ASN A 1 72 ? 1.133 -13.576 2.982 1.00 89.06 72 ASN A N 1
ATOM 549 C CA . ASN A 1 72 ? 0.622 -12.456 2.201 1.00 89.06 72 ASN A CA 1
ATOM 550 C C . ASN A 1 72 ? -0.693 -11.990 2.821 1.00 89.06 72 ASN A C 1
ATOM 552 O O . ASN A 1 72 ? -1.759 -12.406 2.369 1.00 89.06 72 ASN A O 1
ATOM 556 N N . PHE A 1 73 ? -0.589 -11.190 3.876 1.00 96.00 73 PHE A N 1
ATOM 557 C CA . PHE A 1 73 ? -1.700 -10.610 4.630 1.00 96.00 73 PHE A CA 1
ATOM 558 C C . PHE A 1 73 ? -1.885 -9.119 4.306 1.00 96.00 73 PHE A C 1
ATOM 560 O O . PHE A 1 73 ? -1.052 -8.516 3.618 1.00 96.00 73 PHE A O 1
ATOM 567 N N . GLY A 1 74 ? -2.960 -8.519 4.820 1.00 97.81 74 GLY A N 1
ATOM 568 C CA . GLY A 1 74 ? -3.215 -7.086 4.683 1.00 97.81 74 GLY A CA 1
ATOM 569 C C . GLY A 1 74 ? -3.554 -6.629 3.258 1.00 97.81 74 GLY A C 1
ATOM 570 O O . GLY A 1 74 ? -4.046 -7.401 2.427 1.00 97.81 74 GLY A O 1
ATOM 571 N N . SER A 1 75 ? -3.284 -5.350 2.983 1.00 98.44 75 SER A N 1
ATOM 572 C CA . SER A 1 75 ? -3.526 -4.694 1.693 1.00 98.44 75 SER A CA 1
ATOM 573 C C . SER A 1 75 ? -2.275 -3.987 1.174 1.00 98.44 75 SER A C 1
ATOM 575 O O . SER A 1 75 ? -1.610 -3.260 1.915 1.00 98.44 75 SER A O 1
ATOM 577 N N . THR A 1 76 ? -1.925 -4.212 -0.093 1.00 97.62 76 THR A N 1
ATOM 578 C CA . THR A 1 76 ? -0.772 -3.563 -0.732 1.00 97.62 76 THR A CA 1
ATOM 579 C C . THR A 1 76 ? -0.983 -3.369 -2.232 1.00 97.62 76 THR A C 1
ATOM 581 O O . THR A 1 76 ? -1.597 -4.205 -2.896 1.00 97.62 76 THR A O 1
ATOM 584 N N . LEU A 1 77 ? -0.405 -2.294 -2.768 1.00 98.25 77 LEU A N 1
ATOM 585 C CA . LEU A 1 77 ? -0.301 -2.026 -4.198 1.00 98.25 77 LEU A CA 1
ATOM 586 C C . LEU A 1 77 ? 0.820 -2.847 -4.842 1.00 98.25 77 LEU A C 1
ATOM 588 O O . LEU A 1 77 ? 1.980 -2.729 -4.444 1.00 98.25 77 LEU A O 1
ATOM 592 N N . TRP A 1 78 ? 0.492 -3.549 -5.922 1.00 97.94 78 TRP A N 1
ATOM 593 C CA . TRP A 1 78 ? 1.436 -4.120 -6.879 1.00 97.94 78 TRP A CA 1
ATOM 594 C C . TRP A 1 78 ? 1.207 -3.567 -8.290 1.00 97.94 78 TRP A C 1
ATOM 596 O O . TRP A 1 78 ? 0.184 -2.948 -8.589 1.00 97.94 78 TRP A O 1
ATOM 606 N N . THR A 1 79 ? 2.179 -3.796 -9.176 1.00 97.75 79 THR A N 1
ATOM 607 C CA . THR A 1 79 ? 2.003 -3.532 -10.610 1.00 97.75 79 THR A CA 1
ATOM 608 C C . THR A 1 79 ? 1.304 -4.709 -11.290 1.00 97.75 79 THR A C 1
ATOM 610 O O . THR A 1 79 ? 1.579 -5.872 -10.985 1.00 97.75 79 THR A O 1
ATOM 613 N N . ALA A 1 80 ? 0.417 -4.406 -12.236 1.00 97.31 80 ALA A N 1
ATOM 614 C CA . ALA A 1 80 ? -0.178 -5.378 -13.147 1.00 97.31 80 ALA A CA 1
ATOM 615 C C . ALA A 1 80 ? 0.340 -5.194 -14.588 1.00 97.31 80 ALA A C 1
ATOM 617 O O . ALA A 1 80 ? 0.572 -4.049 -14.995 1.00 97.31 80 ALA A O 1
ATOM 618 N N . PRO A 1 81 ? 0.422 -6.288 -15.375 1.00 96.81 81 PRO A N 1
ATOM 619 C CA . PRO A 1 81 ? 0.130 -7.675 -14.984 1.00 96.81 81 PRO A CA 1
ATOM 620 C C . PRO A 1 81 ? 1.267 -8.324 -14.170 1.00 96.81 81 PRO A C 1
ATOM 622 O O . PRO A 1 81 ? 2.429 -7.958 -14.303 1.00 96.81 81 PRO A O 1
ATOM 625 N N . GLN A 1 82 ? 0.950 -9.347 -13.363 1.00 96.56 82 GLN A N 1
ATOM 626 C CA . GLN A 1 82 ? 1.960 -10.078 -12.576 1.00 96.56 82 GLN A CA 1
ATOM 627 C C . GLN A 1 82 ? 3.051 -10.730 -13.442 1.00 96.56 82 GLN A C 1
ATOM 629 O O . GLN A 1 82 ? 4.188 -10.895 -13.000 1.00 96.56 82 GLN A O 1
ATOM 634 N N . SER A 1 83 ? 2.729 -11.093 -14.686 1.00 96.31 83 SER A N 1
ATOM 635 C CA . SER A 1 83 ? 3.678 -11.698 -15.628 1.00 96.31 83 SER A CA 1
ATOM 636 C C . SER A 1 83 ? 4.936 -10.859 -15.867 1.00 96.31 83 SER A C 1
ATOM 638 O O . SER A 1 83 ? 5.945 -11.416 -16.288 1.00 96.31 83 SER A O 1
ATOM 640 N N . ASP A 1 84 ? 4.898 -9.556 -15.577 1.00 95.12 84 ASP A N 1
ATOM 641 C CA . ASP A 1 84 ? 6.029 -8.645 -15.769 1.00 95.12 84 ASP A CA 1
ATOM 642 C C . ASP A 1 84 ? 7.134 -8.821 -14.713 1.00 95.12 84 ASP A C 1
ATOM 644 O O . ASP A 1 84 ? 8.258 -8.358 -14.910 1.00 95.12 84 ASP A O 1
ATOM 648 N N . TRP A 1 85 ? 6.834 -9.483 -13.591 1.00 94.94 85 TRP A N 1
ATOM 649 C CA . TRP A 1 85 ? 7.758 -9.633 -12.461 1.00 94.94 85 TRP A CA 1
ATOM 650 C C . TRP A 1 85 ? 7.757 -11.024 -11.811 1.00 94.94 85 TRP A C 1
ATOM 652 O O . TRP A 1 85 ? 8.723 -11.384 -11.141 1.00 94.94 85 TRP A O 1
ATOM 662 N N . GLY A 1 86 ? 6.734 -11.847 -12.050 1.00 95.06 86 GLY A N 1
ATOM 663 C CA . GLY A 1 86 ? 6.689 -13.235 -11.594 1.00 95.06 86 GLY A CA 1
ATOM 664 C C . GLY A 1 86 ? 6.368 -13.370 -10.105 1.00 95.06 86 GLY A C 1
ATOM 665 O O . GLY A 1 86 ? 5.305 -12.953 -9.657 1.00 95.06 86 GLY A O 1
ATOM 666 N N . TRP A 1 87 ? 7.236 -14.037 -9.345 1.00 93.75 87 TRP A N 1
ATOM 667 C CA . TRP A 1 87 ? 7.147 -14.132 -7.885 1.00 93.75 87 TRP A CA 1
ATOM 668 C C . TRP A 1 87 ? 8.548 -14.364 -7.300 1.00 93.75 87 TRP A C 1
ATOM 670 O O . TRP A 1 87 ? 9.274 -15.209 -7.835 1.00 93.75 87 TRP A O 1
ATOM 680 N N . PRO A 1 88 ? 8.943 -13.680 -6.210 1.00 94.31 88 PRO A N 1
ATOM 681 C CA . PRO A 1 88 ? 8.187 -12.680 -5.441 1.00 94.31 88 PRO A CA 1
ATOM 682 C C . PRO A 1 88 ?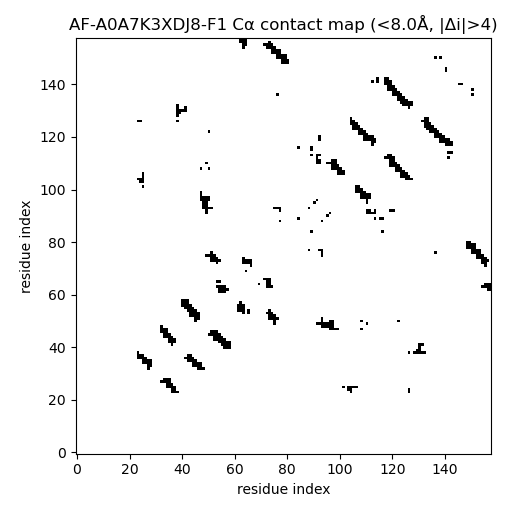 8.128 -11.292 -6.119 1.00 94.31 88 PRO A C 1
ATOM 684 O O . PRO A 1 88 ? 8.842 -11.066 -7.099 1.00 94.31 88 PRO A O 1
ATOM 687 N N . PRO A 1 89 ? 7.307 -10.350 -5.608 1.00 95.81 89 PRO A N 1
ATOM 688 C CA . PRO A 1 89 ? 7.355 -8.945 -6.018 1.00 95.81 89 PRO A CA 1
ATOM 689 C C . PRO A 1 89 ? 8.743 -8.317 -5.810 1.00 95.81 89 PRO A C 1
ATOM 691 O O . PRO A 1 89 ? 9.554 -8.790 -5.008 1.00 95.81 89 PRO A O 1
ATOM 694 N N . PHE A 1 90 ? 9.023 -7.207 -6.499 1.00 97.69 90 PHE A N 1
ATOM 695 C CA . PHE A 1 90 ? 10.262 -6.458 -6.282 1.00 97.69 90 PHE A CA 1
ATOM 696 C C . PHE A 1 90 ? 10.310 -5.904 -4.855 1.00 97.69 90 PHE A C 1
ATOM 698 O O . PHE A 1 90 ? 9.498 -5.059 -4.488 1.00 97.69 90 PHE A O 1
ATOM 705 N N . ALA A 1 91 ? 11.294 -6.342 -4.066 1.00 97.62 91 ALA A N 1
ATOM 706 C CA . ALA A 1 91 ? 11.401 -5.999 -2.645 1.00 97.62 91 ALA A CA 1
ATOM 707 C C . ALA A 1 91 ? 11.388 -4.483 -2.376 1.00 97.62 91 ALA A C 1
ATOM 709 O O . ALA A 1 91 ? 10.750 -4.047 -1.423 1.00 97.62 91 ALA A O 1
ATOM 710 N N . VAL A 1 92 ? 12.028 -3.684 -3.239 1.00 98.44 92 VAL A N 1
ATOM 711 C CA . VAL A 1 92 ? 12.038 -2.210 -3.153 1.00 98.44 92 VAL A CA 1
ATOM 712 C C . VAL A 1 92 ? 10.619 -1.630 -3.173 1.00 98.44 92 VAL A C 1
ATOM 714 O O . VAL A 1 92 ? 10.342 -0.658 -2.480 1.00 98.44 92 VAL A O 1
ATOM 717 N N . LEU A 1 93 ? 9.714 -2.245 -3.937 1.00 98.31 93 LEU A N 1
ATOM 718 C CA . LEU A 1 93 ? 8.334 -1.798 -4.094 1.00 98.31 93 LEU A CA 1
ATOM 719 C C . LEU A 1 93 ? 7.351 -2.491 -3.135 1.00 98.31 93 LEU A C 1
ATOM 721 O O . LEU A 1 93 ? 6.237 -2.000 -2.996 1.00 98.31 93 LEU A O 1
ATOM 725 N N . ASP A 1 94 ? 7.712 -3.591 -2.466 1.00 97.62 94 ASP A N 1
ATOM 726 C CA . ASP A 1 94 ? 6.757 -4.379 -1.658 1.00 97.62 94 ASP A CA 1
ATOM 727 C C . ASP A 1 94 ? 7.119 -4.552 -0.178 1.00 97.62 94 ASP A C 1
ATOM 729 O O . ASP A 1 94 ? 6.219 -4.563 0.657 1.00 97.62 94 ASP A O 1
ATOM 733 N N . SER A 1 95 ? 8.397 -4.709 0.171 1.00 95.81 95 SER A N 1
ATOM 734 C CA . SER A 1 95 ? 8.783 -5.158 1.519 1.00 95.81 95 SER A CA 1
ATOM 735 C C . SER A 1 95 ? 9.880 -4.327 2.180 1.00 95.81 95 SER A C 1
ATOM 737 O O . SER A 1 95 ? 10.064 -4.418 3.392 1.00 95.81 95 SER A O 1
ATOM 739 N N . MET A 1 96 ? 10.631 -3.535 1.413 1.00 97.44 96 MET A N 1
ATOM 740 C CA . MET A 1 96 ? 11.604 -2.592 1.964 1.00 97.44 96 MET A 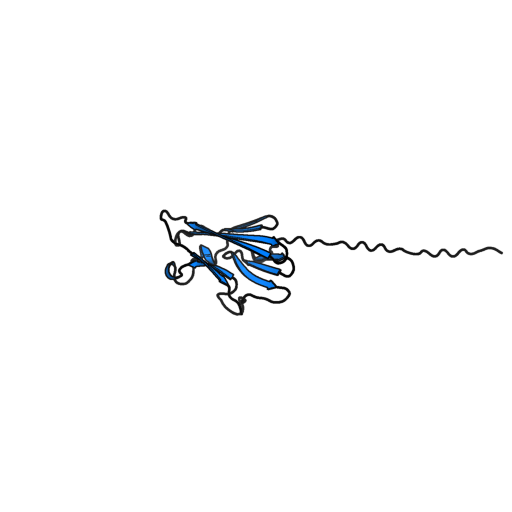CA 1
ATOM 741 C C . MET A 1 96 ? 10.906 -1.406 2.631 1.00 97.44 96 MET A C 1
ATOM 743 O O . MET A 1 96 ? 9.765 -1.076 2.312 1.00 97.44 96 MET A O 1
ATOM 747 N N . GLU A 1 97 ? 11.595 -0.781 3.580 1.00 97.25 97 GLU A N 1
ATOM 748 C CA . GLU A 1 97 ? 11.105 0.404 4.280 1.00 97.25 97 GLU A CA 1
ATOM 749 C C . GLU A 1 97 ? 11.02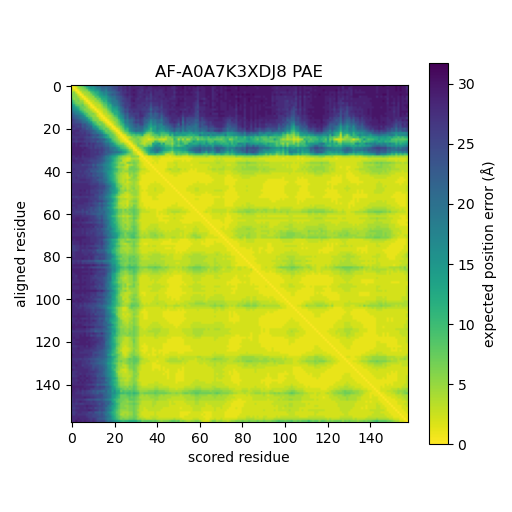5 1.604 3.329 1.00 97.25 97 GLU A C 1
ATOM 751 O O . GLU A 1 97 ? 11.950 1.868 2.561 1.00 97.25 97 GLU A O 1
ATOM 756 N N . TYR A 1 98 ? 9.896 2.305 3.357 1.00 98.00 98 TYR A N 1
ATOM 757 C CA . TYR A 1 98 ? 9.659 3.518 2.583 1.00 98.00 98 TYR A CA 1
ATOM 758 C C . TYR A 1 98 ? 10.054 4.750 3.396 1.00 98.00 98 TYR A C 1
ATOM 760 O O . TYR A 1 98 ? 9.890 4.783 4.616 1.00 98.00 98 TYR A O 1
ATOM 768 N N . LEU A 1 99 ? 10.494 5.808 2.712 1.00 97.56 99 LEU A N 1
ATOM 769 C CA . LEU A 1 99 ? 10.607 7.128 3.322 1.00 97.56 99 LEU A CA 1
ATOM 770 C C . LEU A 1 99 ? 9.210 7.614 3.714 1.00 97.56 99 LEU A C 1
ATOM 772 O O . LEU A 1 99 ? 8.305 7.624 2.878 1.00 97.56 99 LEU A O 1
ATOM 776 N N . VAL A 1 100 ? 9.051 8.054 4.962 1.00 96.69 100 VAL A N 1
ATOM 777 C CA . VAL A 1 100 ? 7.770 8.532 5.485 1.00 96.69 100 VAL A CA 1
ATOM 778 C C . VAL A 1 100 ? 7.79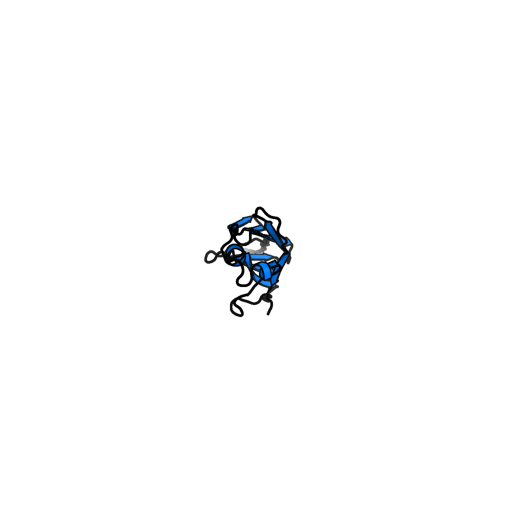5 10.038 5.724 1.00 96.69 100 VAL A C 1
ATOM 780 O O . VAL A 1 100 ? 8.626 10.555 6.468 1.00 96.69 100 VAL A O 1
ATOM 783 N N . GLU A 1 101 ? 6.822 10.734 5.145 1.00 95.94 101 GLU A N 1
ATOM 784 C CA . GLU A 1 101 ? 6.539 12.143 5.391 1.00 95.94 101 GLU A CA 1
ATOM 785 C C . GLU A 1 101 ? 5.134 12.274 5.988 1.00 95.94 101 GLU A C 1
ATOM 787 O O . GLU A 1 101 ? 4.129 11.974 5.344 1.00 95.94 101 GLU A O 1
ATOM 792 N N . GLN A 1 102 ? 5.047 12.741 7.233 1.00 94.25 102 GLN A N 1
ATOM 793 C CA . GLN A 1 102 ? 3.776 12.922 7.927 1.00 94.25 102 GLN A CA 1
ATOM 794 C C . GLN A 1 102 ? 3.509 14.406 8.186 1.00 94.25 102 GLN A C 1
ATOM 796 O O . GLN A 1 102 ? 4.342 15.113 8.758 1.00 94.25 102 GLN A O 1
ATOM 801 N N . LYS A 1 103 ? 2.318 14.882 7.810 1.00 92.25 103 LYS A N 1
ATOM 802 C CA . LYS A 1 103 ? 1.883 16.259 8.069 1.00 92.25 103 LYS A CA 1
ATOM 803 C C . LYS A 1 103 ? 0.383 16.321 8.341 1.00 92.25 103 LYS A C 1
ATOM 805 O O . LYS A 1 103 ? -0.434 16.260 7.426 1.00 92.25 103 LYS A O 1
ATOM 810 N N . GLY A 1 104 ? 0.019 16.511 9.609 1.00 90.69 104 GLY A N 1
ATOM 811 C CA . GLY A 1 104 ? -1.380 16.611 10.029 1.00 90.69 104 GLY A CA 1
ATOM 812 C C . GLY A 1 104 ? -2.156 15.330 9.716 1.00 90.69 104 GLY A C 1
ATOM 813 O O . GLY A 1 104 ? -1.867 14.278 10.281 1.00 90.69 104 GLY A O 1
ATOM 814 N N . THR A 1 105 ? -3.128 15.434 8.810 1.00 94.88 105 THR A N 1
ATOM 815 C CA . THR A 1 105 ? -4.016 14.343 8.377 1.00 94.88 105 THR A CA 1
ATOM 816 C C . THR A 1 105 ? -3.508 13.577 7.155 1.00 94.88 105 THR A C 1
ATOM 818 O O . THR A 1 105 ? -4.249 12.762 6.609 1.00 94.88 105 THR A O 1
ATOM 821 N N . VAL A 1 106 ? -2.276 13.846 6.711 1.00 96.56 106 VAL A N 1
ATOM 822 C CA . VAL A 1 106 ? -1.662 13.226 5.532 1.00 96.56 106 VAL A CA 1
ATOM 823 C C . VAL A 1 106 ? -0.420 12.443 5.947 1.00 96.56 106 VAL A C 1
ATOM 825 O O . VAL A 1 106 ? 0.462 12.978 6.626 1.00 96.56 106 VAL A O 1
ATOM 828 N N . LEU A 1 107 ? -0.351 11.193 5.498 1.00 97.69 107 LEU A N 1
ATOM 829 C CA . LEU A 1 107 ? 0.801 10.309 5.608 1.00 97.69 107 LEU A CA 1
ATOM 830 C C . LEU A 1 107 ? 1.233 9.892 4.207 1.00 97.69 107 LEU A C 1
ATOM 832 O O . LEU A 1 107 ? 0.489 9.228 3.489 1.00 97.69 107 LEU A O 1
ATOM 836 N N . LYS A 1 108 ? 2.437 10.286 3.820 1.00 98.38 108 LYS A N 1
ATOM 837 C CA . LYS A 1 108 ? 3.019 9.995 2.518 1.00 98.38 108 LYS A CA 1
ATOM 838 C C . LYS A 1 108 ? 4.175 9.019 2.689 1.00 98.38 108 LYS A C 1
ATOM 840 O O . LYS A 1 108 ? 5.044 9.238 3.527 1.00 98.38 108 LYS A O 1
ATOM 845 N N . MET A 1 109 ? 4.180 7.950 1.902 1.00 98.50 109 MET A N 1
ATOM 846 C CA . MET A 1 109 ? 5.212 6.918 1.918 1.00 98.50 109 MET A CA 1
ATOM 847 C C . MET A 1 109 ? 5.793 6.741 0.520 1.00 98.50 109 MET A C 1
ATOM 849 O O . MET A 1 109 ? 5.048 6.530 -0.436 1.00 98.50 109 MET A O 1
ATOM 853 N N . ILE A 1 110 ? 7.115 6.820 0.396 1.00 98.75 110 ILE A N 1
ATOM 854 C CA . ILE A 1 110 ? 7.822 6.837 -0.887 1.00 98.75 110 ILE A CA 1
ATOM 855 C C . ILE A 1 110 ? 8.843 5.699 -0.906 1.00 98.75 110 ILE A C 1
ATOM 857 O O . ILE A 1 110 ? 9.696 5.618 -0.023 1.00 98.75 110 ILE A O 1
ATOM 861 N N . SER A 1 111 ? 8.768 4.829 -1.912 1.00 98.81 111 SER A N 1
ATOM 862 C CA . SER A 1 111 ? 9.777 3.790 -2.111 1.00 98.81 111 SER A CA 1
ATOM 863 C C . SER A 1 111 ? 11.087 4.398 -2.605 1.00 98.81 111 SER A C 1
ATOM 865 O O . SER A 1 111 ? 11.104 5.440 -3.272 1.00 98.81 111 SER A O 1
ATOM 867 N N . GLU A 1 112 ? 12.189 3.682 -2.409 1.00 98.69 112 GLU A N 1
ATOM 868 C CA . GLU A 1 112 ? 13.372 3.932 -3.229 1.00 98.69 112 GLU A CA 1
ATOM 869 C C . GLU A 1 112 ? 13.056 3.679 -4.721 1.00 98.69 112 GLU A C 1
ATOM 871 O O . GLU A 1 112 ? 12.127 2.923 -5.047 1.00 98.69 112 GLU A O 1
ATOM 876 N N . PRO A 1 113 ? 13.785 4.311 -5.656 1.00 98.62 113 PRO A N 1
ATOM 877 C CA . PRO A 1 113 ? 13.701 3.975 -7.072 1.00 98.62 113 PRO A CA 1
ATOM 878 C C . PRO A 1 113 ? 14.122 2.515 -7.294 1.00 98.62 113 PRO A C 1
ATOM 880 O O . PRO A 1 113 ? 15.230 2.130 -6.919 1.00 98.62 113 PRO A O 1
ATOM 883 N N . ASP A 1 114 ? 13.284 1.698 -7.936 1.00 98.44 114 ASP A N 1
ATOM 884 C CA . ASP A 1 114 ? 13.650 0.323 -8.282 1.00 98.44 114 ASP A CA 1
ATOM 885 C C . ASP A 1 114 ? 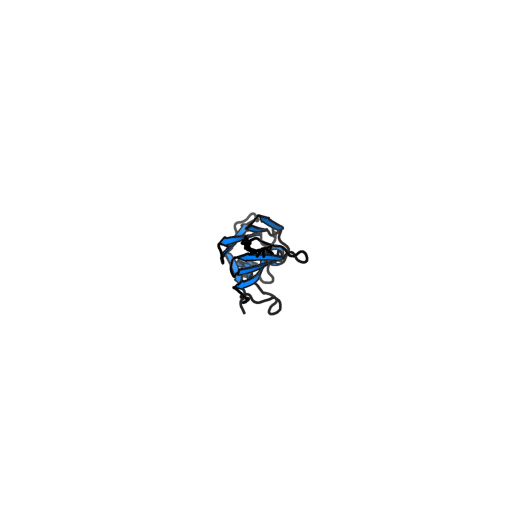14.128 0.234 -9.741 1.00 98.44 114 ASP A C 1
ATOM 887 O O . ASP A 1 114 ? 13.306 0.211 -10.662 1.00 98.44 114 ASP A O 1
ATOM 891 N N . PRO A 1 115 ? 15.444 0.138 -10.007 1.00 97.25 115 PRO A N 1
ATOM 892 C CA . PRO A 1 115 ? 15.958 0.097 -11.373 1.00 97.25 115 PRO A CA 1
ATOM 893 C C . PRO A 1 115 ? 15.569 -1.185 -12.124 1.00 97.25 115 PRO A C 1
ATOM 895 O O . PRO A 1 115 ? 15.610 -1.195 -13.352 1.00 97.25 115 PRO A O 1
ATOM 898 N N . LYS A 1 116 ? 15.193 -2.266 -11.420 1.00 96.25 116 LYS A N 1
ATOM 899 C CA . LYS A 1 116 ? 14.786 -3.530 -12.055 1.00 96.25 116 LYS A CA 1
ATOM 900 C C . LYS A 1 116 ? 13.403 -3.419 -12.683 1.00 96.25 116 LYS A C 1
ATOM 902 O O . LYS A 1 116 ? 13.227 -3.767 -13.848 1.00 96.25 116 LYS A O 1
ATOM 907 N N . SER A 1 117 ? 12.430 -2.912 -11.933 1.00 96.69 117 SER A N 1
ATOM 908 C CA . SER A 1 117 ? 11.104 -2.615 -12.471 1.00 96.69 117 SER A CA 1
ATOM 909 C C . SER A 1 117 ? 11.073 -1.326 -13.285 1.00 96.69 117 SER A C 1
ATOM 911 O O . SER A 1 117 ? 10.185 -1.169 -14.118 1.00 96.69 117 SER A O 1
ATOM 913 N N . GLY A 1 118 ? 12.010 -0.400 -13.082 1.00 98.19 118 GLY A N 1
ATOM 914 C CA . GLY A 1 118 ? 11.952 0.934 -13.675 1.00 98.19 118 GLY A CA 1
ATOM 915 C C . GLY A 1 118 ? 10.818 1.788 -13.102 1.00 98.19 118 GLY A C 1
ATOM 916 O O . GLY A 1 118 ? 10.369 2.718 -13.777 1.00 98.19 118 GLY A O 1
ATOM 917 N N . PHE A 1 119 ? 10.354 1.483 -11.886 1.00 98.69 119 PHE A N 1
ATOM 918 C CA . PHE A 1 119 ? 9.313 2.236 -11.195 1.00 98.69 119 PHE A CA 1
ATOM 919 C C . PHE A 1 119 ? 9.766 2.754 -9.827 1.00 98.69 119 PHE A C 1
ATOM 921 O O . PHE A 1 119 ? 10.675 2.222 -9.194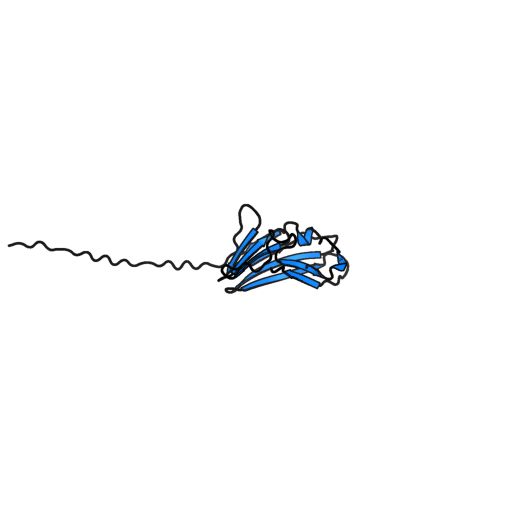 1.00 98.69 119 PHE A O 1
ATOM 928 N N . GLN A 1 120 ? 9.085 3.797 -9.366 1.00 98.81 120 GLN A N 1
ATOM 929 C CA . GLN A 1 120 ? 9.088 4.247 -7.979 1.00 98.81 120 GLN A CA 1
ATOM 930 C C 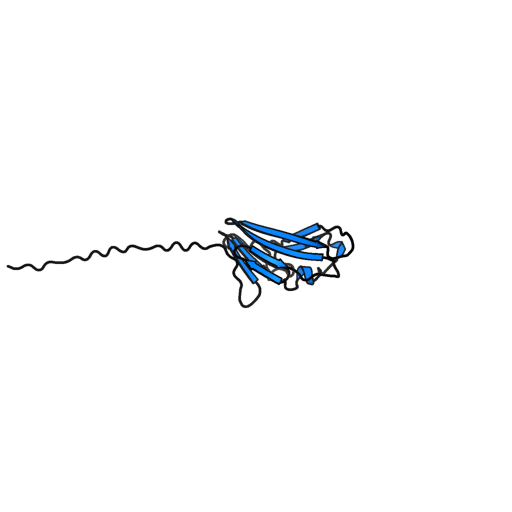. GLN A 1 120 ? 7.638 4.408 -7.527 1.00 98.81 120 GLN A C 1
ATOM 932 O O . GLN A 1 120 ? 6.810 4.929 -8.284 1.00 98.81 120 GLN A O 1
ATOM 937 N N . PHE A 1 121 ? 7.334 3.957 -6.314 1.00 98.75 121 PHE A N 1
ATOM 938 C CA . PHE A 1 121 ? 6.013 4.086 -5.720 1.00 98.75 121 PHE A CA 1
ATOM 939 C C . PHE A 1 121 ? 5.950 5.253 -4.746 1.00 98.75 121 PHE A C 1
ATOM 941 O O . PHE A 1 121 ? 6.875 5.520 -3.982 1.00 98.75 121 PHE A O 1
ATOM 948 N N . GLU A 1 122 ? 4.800 5.906 -4.750 1.00 98.75 122 GLU A N 1
ATOM 949 C CA . GLU A 1 122 ? 4.371 6.834 -3.720 1.00 98.75 122 GLU A CA 1
ATOM 950 C C . GLU A 1 122 ? 2.938 6.460 -3.319 1.00 98.75 122 GLU A C 1
ATOM 952 O O . GLU A 1 122 ? 2.074 6.250 -4.176 1.00 98.75 122 GLU A O 1
ATOM 957 N N . LYS A 1 123 ? 2.708 6.332 -2.011 1.00 98.62 123 LYS A N 1
ATOM 958 C CA . LYS A 1 123 ? 1.417 6.011 -1.400 1.00 98.62 123 LYS A CA 1
ATOM 959 C C . LYS A 1 123 ? 1.057 7.121 -0.424 1.00 98.62 123 LYS A C 1
ATOM 961 O O . LYS A 1 123 ? 1.807 7.374 0.518 1.00 98.62 123 LYS A O 1
ATOM 966 N N . THR A 1 124 ? -0.078 7.771 -0.638 1.00 98.56 124 THR A N 1
ATOM 967 C CA . THR A 1 124 ? -0.542 8.866 0.216 1.00 98.56 124 THR A CA 1
ATOM 968 C C . THR A 1 124 ? -1.859 8.484 0.866 1.00 98.56 124 THR A C 1
ATOM 970 O O . THR A 1 124 ? -2.856 8.262 0.184 1.00 98.56 124 THR A O 1
ATOM 973 N N . PHE A 1 125 ? -1.868 8.448 2.194 1.00 98.38 125 PHE A N 1
ATOM 974 C CA . PHE A 1 125 ? -3.036 8.185 3.021 1.00 98.38 125 PHE A CA 1
ATOM 975 C C . PHE A 1 125 ? -3.512 9.503 3.623 1.00 98.38 125 PHE A C 1
ATOM 977 O O . PHE A 1 125 ? -2.741 10.214 4.268 1.00 98.38 125 PHE A O 1
ATOM 984 N N . THR A 1 126 ? -4.780 9.841 3.410 1.00 98.12 126 THR A N 1
ATOM 985 C CA . THR A 1 126 ? -5.381 11.083 3.905 1.00 98.12 126 THR A CA 1
ATOM 986 C C . THR A 1 126 ? -6.644 10.779 4.687 1.00 98.12 126 THR A C 1
ATOM 988 O O . THR A 1 126 ? -7.543 10.105 4.185 1.00 98.12 126 THR A O 1
ATOM 991 N N . ILE A 1 127 ? -6.753 11.324 5.897 1.00 96.94 127 ILE A N 1
ATOM 992 C CA . ILE A 1 127 ? -8.021 11.333 6.632 1.00 96.94 127 ILE A CA 1
ATOM 993 C C . ILE A 1 127 ? -8.924 12.359 5.948 1.00 96.94 127 ILE A C 1
ATOM 995 O O . ILE A 1 127 ? -8.744 13.563 6.130 1.00 96.94 127 ILE A O 1
ATOM 999 N N . ALA A 1 128 ? -9.839 11.880 5.106 1.00 95.12 128 ALA A N 1
ATOM 1000 C CA . ALA A 1 128 ? -10.663 12.734 4.255 1.00 95.12 128 ALA A CA 1
ATOM 1001 C C . ALA A 1 128 ? -11.884 13.274 5.012 1.00 95.12 128 ALA A C 1
ATOM 1003 O O . ALA A 1 128 ? -12.210 14.457 4.922 1.00 95.12 128 ALA A O 1
ATOM 1004 N N . SER A 1 129 ? -12.535 12.409 5.788 1.00 94.38 129 SER A N 1
ATOM 1005 C CA . SER A 1 129 ? -13.645 12.743 6.682 1.00 94.38 129 SER A CA 1
ATOM 1006 C C . SER A 1 129 ? -13.800 11.657 7.748 1.00 94.38 129 SER A C 1
ATOM 1008 O O . SER A 1 129 ? -13.058 10.670 7.759 1.00 94.38 129 SER A O 1
ATOM 1010 N N . GLU A 1 130 ? -14.775 11.820 8.642 1.00 94.00 130 GLU A N 1
ATOM 1011 C CA . GLU A 1 130 ? -15.183 10.761 9.569 1.00 94.00 130 GLU A CA 1
ATOM 1012 C C . GLU A 1 130 ? -15.467 9.462 8.797 1.00 94.00 130 GLU A C 1
ATOM 1014 O O . GLU A 1 130 ? -16.084 9.490 7.727 1.00 94.00 130 GLU A O 1
ATOM 1019 N N . ASN A 1 131 ? -14.954 8.336 9.302 1.00 94.44 131 ASN A N 1
ATOM 1020 C CA . ASN A 1 131 ? -15.079 7.014 8.685 1.00 94.44 131 ASN A CA 1
ATOM 1021 C C . ASN A 1 131 ? -14.595 6.931 7.223 1.00 94.44 131 ASN A C 1
ATOM 1023 O O . ASN A 1 131 ? -15.015 6.044 6.485 1.00 94.44 131 ASN A O 1
ATOM 1027 N N . THR A 1 132 ? -13.720 7.838 6.770 1.00 95.25 132 THR A N 1
ATOM 1028 C CA . THR A 1 132 ? -13.195 7.821 5.396 1.00 95.25 132 THR A CA 1
ATOM 1029 C C . THR A 1 132 ? -11.704 8.129 5.363 1.00 95.25 132 THR A C 1
ATOM 1031 O O . THR A 1 132 ? -11.260 9.218 5.736 1.00 95.25 132 THR A O 1
ATOM 1034 N N . ILE A 1 133 ? -10.929 7.177 4.844 1.00 96.62 133 ILE A N 1
ATOM 1035 C CA . ILE A 1 133 ? -9.508 7.344 4.538 1.00 96.62 133 ILE A CA 1
ATOM 1036 C C . ILE A 1 133 ? -9.356 7.250 3.023 1.00 96.62 133 ILE A C 1
ATOM 1038 O O . ILE A 1 133 ? -9.718 6.245 2.415 1.00 96.62 133 ILE A O 1
ATOM 1042 N N . GLN A 1 134 ? -8.838 8.310 2.412 1.00 97.94 134 GLN A N 1
ATOM 1043 C CA . GLN A 1 134 ? -8.478 8.319 1.001 1.00 97.94 134 GLN A CA 1
ATOM 1044 C C . GLN A 1 134 ? -7.063 7.768 0.843 1.00 97.94 134 GLN A C 1
ATOM 1046 O O . GLN A 1 134 ? -6.157 8.156 1.583 1.00 97.94 134 GLN A O 1
ATOM 1051 N N . ILE A 1 135 ? -6.877 6.908 -0.155 1.00 98.06 135 ILE A N 1
ATOM 1052 C CA . ILE A 1 135 ? -5.572 6.390 -0.551 1.00 98.06 135 ILE A CA 1
ATOM 1053 C C . ILE A 1 135 ? -5.323 6.815 -1.994 1.00 98.06 135 ILE A C 1
ATOM 1055 O O . ILE A 1 135 ? -6.138 6.542 -2.875 1.00 98.06 135 ILE A O 1
ATOM 1059 N N . GLU A 1 136 ? -4.211 7.498 -2.229 1.00 98.56 136 GLU A N 1
ATOM 1060 C CA . GLU A 1 136 ? -3.731 7.843 -3.562 1.00 98.56 136 GLU A CA 1
ATOM 1061 C C . GLU A 1 136 ? -2.426 7.101 -3.842 1.00 98.56 136 GLU A C 1
ATOM 1063 O O . GLU A 1 136 ? -1.519 7.065 -3.007 1.00 98.56 136 GLU A O 1
ATOM 1068 N N . TYR A 1 137 ? -2.340 6.524 -5.037 1.00 98.50 137 TYR A N 1
ATOM 1069 C CA . TYR A 1 137 ? -1.164 5.815 -5.510 1.00 98.50 137 TYR A CA 1
ATOM 1070 C C . TYR A 1 137 ? -0.581 6.499 -6.735 1.00 98.50 137 TYR A C 1
ATOM 1072 O O . TYR A 1 137 ? -1.282 6.744 -7.717 1.00 98.50 137 TYR A O 1
ATOM 1080 N N . LEU A 1 138 ? 0.728 6.726 -6.703 1.00 98.56 138 LEU A N 1
ATOM 1081 C CA . LEU A 1 138 ? 1.499 7.193 -7.840 1.00 98.56 138 LEU A CA 1
ATOM 1082 C C . LEU A 1 138 ? 2.563 6.153 -8.194 1.00 98.56 138 LEU A C 1
ATOM 1084 O O . LEU A 1 138 ? 3.448 5.841 -7.398 1.00 98.56 138 LEU A O 1
ATOM 1088 N N . ILE A 1 139 ? 2.488 5.652 -9.427 1.00 98.62 139 ILE A N 1
ATOM 1089 C CA . ILE A 1 139 ? 3.516 4.808 -10.037 1.00 98.62 139 ILE A CA 1
ATOM 1090 C C . ILE A 1 139 ? 4.302 5.683 -11.009 1.00 98.62 139 ILE A C 1
ATOM 1092 O O . ILE A 1 139 ? 3.813 6.040 -12.082 1.00 98.62 139 ILE A O 1
ATOM 1096 N N . ARG A 1 140 ? 5.528 6.052 -10.639 1.00 98.56 140 ARG A N 1
ATOM 1097 C CA . ARG A 1 140 ? 6.408 6.854 -11.493 1.00 98.56 140 ARG A CA 1
ATOM 1098 C C . ARG A 1 140 ? 7.261 5.937 -12.358 1.00 98.56 140 ARG A C 1
ATOM 1100 O O . ARG A 1 140 ? 8.035 5.153 -11.823 1.00 98.56 140 ARG A O 1
ATOM 1107 N N . ASN A 1 141 ? 7.167 6.065 -13.681 1.00 98.50 141 ASN A N 1
ATOM 1108 C CA . ASN A 1 141 ? 8.146 5.472 -14.593 1.00 98.50 141 ASN A CA 1
ATOM 1109 C C . ASN A 1 141 ? 9.460 6.261 -14.503 1.00 98.50 141 ASN A C 1
ATOM 1111 O O . ASN A 1 141 ? 9.494 7.441 -14.848 1.00 98.50 141 ASN A O 1
ATOM 1115 N N . ILE A 1 142 ? 10.512 5.610 -14.014 1.00 98.38 142 ILE A N 1
ATOM 1116 C CA . ILE A 1 142 ? 11.865 6.171 -13.858 1.00 98.38 142 ILE A CA 1
ATOM 1117 C C . ILE A 1 142 ? 12.839 5.625 -14.913 1.00 98.38 142 ILE A C 1
ATOM 1119 O O . ILE A 1 142 ? 14.032 5.909 -14.857 1.00 98.38 142 ILE A O 1
ATOM 1123 N N . SER A 1 143 ? 12.349 4.812 -15.853 1.00 97.06 143 SER A N 1
ATOM 1124 C CA . SER A 1 143 ? 13.146 4.297 -16.966 1.00 97.06 143 SER A CA 1
ATOM 1125 C C . SER A 1 143 ? 13.178 5.274 -18.145 1.00 97.06 143 SER A C 1
ATOM 1127 O O . SER A 1 143 ? 12.370 6.195 -18.244 1.00 97.06 143 SER A O 1
ATOM 1129 N N . GLU A 1 144 ? 14.085 5.031 -19.091 1.00 96.94 144 GLU A N 1
ATOM 1130 C CA . GLU A 1 144 ? 14.196 5.813 -20.332 1.00 96.94 144 GLU A CA 1
ATOM 1131 C C . GLU A 1 144 ? 13.131 5.440 -21.382 1.00 96.94 144 GLU A C 1
ATOM 1133 O O . GLU A 1 144 ? 13.025 6.075 -22.431 1.00 96.94 144 GLU A O 1
ATOM 1138 N N . THR A 1 145 ? 12.330 4.403 -21.121 1.00 96.00 145 THR A N 1
ATOM 1139 C CA . THR A 1 145 ? 11.361 3.852 -22.077 1.00 96.00 145 THR A CA 1
ATOM 1140 C C . THR A 1 145 ? 9.939 3.955 -21.553 1.00 96.00 145 THR A C 1
ATOM 1142 O O . THR A 1 145 ? 9.695 3.837 -20.356 1.00 96.00 145 THR A O 1
ATOM 1145 N N . SER A 1 146 ? 8.964 4.124 -22.446 1.00 96.94 146 SER A N 1
ATOM 1146 C CA . SER A 1 146 ? 7.552 4.044 -22.056 1.00 96.94 146 SER A CA 1
ATOM 1147 C C . SER A 1 146 ? 7.190 2.620 -21.629 1.00 96.94 146 SER A C 1
ATOM 1149 O O . SER A 1 146 ? 7.528 1.663 -22.323 1.00 96.94 146 SER A O 1
ATOM 1151 N N . LYS A 1 147 ? 6.476 2.484 -20.507 1.00 97.00 147 LYS A N 1
ATOM 1152 C CA . LYS A 1 147 ? 6.002 1.202 -19.971 1.00 97.00 147 LYS A CA 1
ATOM 1153 C C . LYS A 1 147 ? 4.488 1.239 -19.793 1.00 97.00 147 LYS A C 1
ATOM 1155 O O . LYS A 1 147 ? 3.952 2.236 -19.317 1.00 97.00 147 LYS A O 1
ATOM 1160 N N . SER A 1 148 ? 3.815 0.150 -20.155 1.00 96.44 148 SER A N 1
ATOM 1161 C CA . SER A 1 148 ? 2.426 -0.072 -19.741 1.00 96.44 148 SER A CA 1
ATOM 1162 C C . SER A 1 148 ? 2.429 -0.581 -18.305 1.00 96.44 148 SER A C 1
ATOM 1164 O O . SER A 1 148 ? 3.259 -1.418 -17.965 1.00 96.44 148 SER A O 1
ATOM 1166 N N . VAL A 1 149 ? 1.541 -0.061 -17.463 1.00 97.62 149 VAL A N 1
ATOM 1167 C CA . VAL A 1 149 ? 1.415 -0.497 -16.070 1.00 97.62 149 VAL A CA 1
ATOM 1168 C C . VAL A 1 149 ? -0.010 -0.278 -15.584 1.00 97.62 149 VAL A C 1
ATOM 1170 O O . VAL A 1 149 ? -0.621 0.749 -15.879 1.00 97.62 149 VAL A O 1
ATOM 1173 N N . GLY A 1 150 ? -0.540 -1.249 -14.847 1.00 97.56 150 GLY A N 1
ATOM 1174 C CA . GLY A 1 150 ? -1.763 -1.098 -14.063 1.00 97.56 150 GLY A CA 1
ATOM 1175 C C . GLY A 1 150 ? -1.453 -1.023 -12.571 1.00 97.56 150 GLY A C 1
ATOM 1176 O O . GLY A 1 150 ? -0.536 -1.692 -12.095 1.00 97.56 150 GLY A O 1
ATOM 1177 N N . ALA A 1 151 ? -2.235 -0.239 -11.832 1.00 97.69 151 ALA A N 1
ATOM 1178 C CA . ALA A 1 151 ? -2.269 -0.308 -10.376 1.00 97.69 151 ALA A CA 1
ATOM 1179 C C . ALA A 1 151 ? -3.149 -1.492 -9.947 1.00 97.69 151 ALA A C 1
ATOM 1181 O O . ALA A 1 151 ? -4.311 -1.570 -10.348 1.00 97.69 151 ALA A O 1
ATOM 1182 N N . TRP A 1 152 ? -2.602 -2.408 -9.148 1.00 97.62 152 TRP A N 1
ATOM 1183 C CA . TRP A 1 152 ? -3.330 -3.548 -8.596 1.00 97.62 152 TRP A CA 1
ATOM 1184 C C . TRP A 1 152 ? -3.258 -3.522 -7.073 1.00 97.62 152 TRP A C 1
ATOM 1186 O O . TRP A 1 152 ? -2.253 -3.907 -6.483 1.00 97.62 152 TRP A O 1
ATOM 1196 N N . GLU A 1 153 ? -4.332 -3.059 -6.438 1.00 97.31 153 GLU A N 1
ATOM 1197 C CA . GLU A 1 153 ? -4.488 -3.197 -4.992 1.00 97.31 153 GLU A CA 1
ATOM 1198 C C . GLU A 1 153 ? -4.859 -4.643 -4.665 1.00 97.31 153 GLU A C 1
ATOM 1200 O O . GLU A 1 153 ? -5.860 -5.169 -5.160 1.00 97.31 153 GLU A O 1
ATOM 1205 N N . VAL A 1 154 ? -4.046 -5.287 -3.832 1.00 97.06 154 VAL A N 1
ATOM 1206 C CA . VAL A 1 154 ? -4.264 -6.664 -3.400 1.00 97.06 154 VAL A CA 1
ATOM 1207 C C . VAL A 1 154 ? -4.635 -6.673 -1.927 1.00 97.06 154 VAL A C 1
ATOM 1209 O O . VAL A 1 154 ? -3.765 -6.658 -1.054 1.00 97.06 154 VAL A O 1
ATOM 1212 N N . THR A 1 155 ? -5.936 -6.725 -1.664 1.00 97.88 155 THR A N 1
ATOM 1213 C CA . THR A 1 155 ? -6.523 -6.784 -0.321 1.00 97.88 155 THR A CA 1
ATOM 1214 C C . THR A 1 155 ? -6.898 -8.221 0.018 1.00 97.88 155 THR A C 1
ATOM 1216 O O . THR A 1 155 ? -7.655 -8.851 -0.722 1.00 97.88 155 THR A O 1
ATOM 1219 N N . ARG A 1 156 ? -6.379 -8.752 1.129 1.00 97.56 156 ARG A N 1
ATOM 1220 C CA . ARG A 1 156 ? -6.793 -10.060 1.656 1.00 97.56 156 ARG A CA 1
ATOM 1221 C C . ARG A 1 156 ? -7.812 -9.865 2.767 1.00 97.56 156 ARG A C 1
ATOM 1223 O O . ARG A 1 156 ? -7.567 -9.088 3.688 1.00 97.56 156 ARG A O 1
ATOM 1230 N N . VAL A 1 157 ? -8.924 -10.580 2.665 1.00 95.62 157 VAL A N 1
ATOM 1231 C CA . VAL A 1 157 ? -9.991 -10.627 3.668 1.00 95.62 157 VAL A CA 1
ATOM 1232 C C . VAL A 1 157 ? -10.165 -12.080 4.137 1.00 95.62 157 VAL A C 1
ATOM 1234 O O . VAL A 1 157 ? -9.888 -12.976 3.332 1.00 95.62 157 VAL A O 1
ATOM 1237 N N . PRO A 1 158 ? -10.549 -12.320 5.407 1.00 86.88 158 PRO A N 1
ATOM 1238 C CA . PRO A 1 158 ? -10.773 -13.661 5.956 1.00 86.88 158 PRO A CA 1
ATOM 1239 C C . PRO A 1 158 ? -11.799 -14.509 5.190 1.00 86.88 158 PRO A C 1
ATOM 1241 O O . PRO A 1 158 ? -12.732 -13.930 4.584 1.00 86.88 158 PRO A O 1
#

Radius of gyration: 24.6 Å; Cα contacts (8 Å, |Δi|>4): 311; chains: 1; bounding box: 49×51×96 Å

Secondary structure (DSSP, 8-state):
-------------------------EEE-SSSSEEEEEETTEEEEEETBTTEEEEEEETTEE-SPPTTT-SS-SEEEEEE-GGGT-SSPPHHHHTSBPEEEEETTEEEEEPPPBTTTTEEEEEEEEEEETTEEEEEEEEEE-SSS----EEEEEE---

pLDDT: mean 87.51, std 19.04, range [37.12, 98.81]

Sequence (158 aa):
MSNKLRFCFVYFLMGVTALCTNTATFGSDKTTPEFEVLSGDIVMKISASGGRIISFKYGETEILTQSSEHENFGSTLWTAPQSDWGWPPFAVLDSMEYLVEQKGTVLKMISEPDPKSGFQFEKTFTIASENTIQIEYLIRNISETSKSVGAWEVTRVP